Protein AF-A0A147IV66-F1 (afdb_monomer_lite)

Foldseek 3Di:
DDPDPVVVCCVVQQVVLPDDPVLLVLLVVLVVLPDPPVDDNDPVSLQSNLQSNQLSVQQSVCSSLPDDRRSLLRSLLRLLVVLLPDPPVVSSLVSLVVSLVSLCVVLVDADDLSCLVVNLSSQLSNCCSVPVVQDPPRVVNVVSSVCCNVTSD

Sequence (153 aa):
APAHPVLQRLAESVLPSGVRGAELAPMIEGWEALLDDGEPLDDGRIALHARARGGVLFASIGHLLGGADWEPLGIAWAMADLARHIGDKTVAERIGAQALGALDTGLSSKRVRGTRGLSGLGVLARESLRHPDRLPGHPLRAARLAWHGLTGR

Radius of gyration: 16.22 Å; chains: 1; bounding box: 39×40×37 Å

Structure (mmCIF, N/CA/C/O backbone):
data_AF-A0A147IV66-F1
#
_entry.id   AF-A0A147IV66-F1
#
loop_
_atom_site.group_PDB
_atom_site.id
_atom_site.type_symbol
_atom_site.label_atom_id
_atom_site.label_alt_id
_atom_site.label_comp_id
_atom_site.label_asym_id
_atom_site.label_entity_id
_atom_site.label_seq_id
_atom_site.pdbx_PDB_ins_code
_atom_site.Cartn_x
_atom_site.Cartn_y
_atom_site.Cartn_z
_atom_site.occupancy
_atom_site.B_iso_or_equiv
_atom_site.auth_seq_id
_atom_site.auth_comp_id
_atom_site.auth_asym_id
_atom_site.auth_atom_id
_atom_site.pdbx_PDB_model_num
ATOM 1 N N . ALA A 1 1 ? -18.993 -21.108 11.360 1.00 66.81 1 ALA A N 1
ATOM 2 C CA . ALA A 1 1 ? -18.068 -19.988 11.075 1.00 66.81 1 ALA A CA 1
ATOM 3 C C . ALA A 1 1 ? -16.922 -20.493 10.193 1.00 66.81 1 ALA A C 1
ATOM 5 O O . ALA A 1 1 ? -16.674 -21.697 10.235 1.00 66.81 1 ALA A O 1
ATOM 6 N N . PRO A 1 2 ? -16.253 -19.639 9.392 1.00 82.25 2 PRO A N 1
ATOM 7 C CA . PRO A 1 2 ? -15.087 -20.037 8.596 1.00 82.25 2 PRO A CA 1
ATOM 8 C C . PRO A 1 2 ? -14.012 -20.702 9.464 1.00 82.25 2 PRO A C 1
ATOM 10 O O . PRO A 1 2 ? -13.853 -20.324 10.621 1.00 82.25 2 PRO A O 1
ATOM 13 N N . ALA A 1 3 ? -13.251 -21.656 8.923 1.00 88.25 3 ALA A N 1
ATOM 14 C CA . ALA A 1 3 ? -12.197 -22.335 9.687 1.00 88.25 3 ALA A CA 1
ATOM 15 C C . ALA A 1 3 ? -10.960 -21.446 9.933 1.00 88.25 3 ALA A C 1
ATOM 17 O O . ALA A 1 3 ? -10.223 -21.654 10.892 1.00 88.25 3 ALA A O 1
ATOM 18 N N . HIS A 1 4 ? -10.730 -20.445 9.078 1.00 92.94 4 HIS A N 1
ATOM 19 C CA . HIS A 1 4 ? -9.532 -19.612 9.132 1.00 92.94 4 HIS A CA 1
ATOM 20 C C . HIS A 1 4 ? -9.713 -18.403 10.081 1.00 92.94 4 HIS A C 1
ATOM 22 O O . HIS A 1 4 ? -10.632 -17.607 9.853 1.00 92.94 4 HIS A O 1
ATOM 28 N N . PRO A 1 5 ? -8.828 -18.176 11.077 1.00 93.75 5 PRO A N 1
ATOM 29 C CA . PRO A 1 5 ? -8.995 -17.114 12.084 1.00 93.75 5 PRO A CA 1
ATOM 30 C C . PRO A 1 5 ? -9.101 -15.693 11.518 1.00 93.75 5 PRO A C 1
ATOM 32 O O . PRO A 1 5 ? -9.803 -14.841 12.059 1.00 93.75 5 PRO A O 1
ATOM 35 N N . VAL A 1 6 ? -8.415 -15.402 10.408 1.00 91.19 6 VAL A N 1
ATOM 36 C CA . VAL A 1 6 ? -8.547 -14.093 9.740 1.00 91.19 6 VAL A CA 1
ATOM 37 C C . VAL A 1 6 ? -9.948 -13.917 9.152 1.00 91.19 6 VAL A C 1
ATOM 39 O O . VAL A 1 6 ? -10.530 -12.847 9.287 1.00 91.19 6 VAL A O 1
ATOM 42 N N . LEU A 1 7 ? -10.520 -14.969 8.561 1.00 90.81 7 LEU A N 1
ATOM 43 C CA . LEU A 1 7 ? -11.855 -14.910 7.963 1.00 90.81 7 LEU A CA 1
ATOM 44 C C . LEU A 1 7 ? -12.949 -14.810 9.032 1.00 90.81 7 LEU A C 1
ATOM 46 O O . LEU A 1 7 ? -13.939 -14.120 8.816 1.00 90.81 7 LEU A O 1
ATOM 50 N N . GLN A 1 8 ? -12.750 -15.437 10.196 1.00 93.38 8 GLN A N 1
ATOM 51 C CA . GLN A 1 8 ? -13.623 -15.250 11.361 1.00 93.38 8 GLN A CA 1
ATOM 52 C C . GLN A 1 8 ? -13.646 -13.777 11.797 1.00 93.38 8 GLN A C 1
ATOM 54 O O . GLN A 1 8 ? -14.713 -13.175 11.868 1.00 93.38 8 GLN A O 1
ATOM 59 N N . ARG A 1 9 ? -12.472 -13.149 11.960 1.00 91.88 9 ARG A N 1
ATOM 60 C CA . ARG A 1 9 ? -12.380 -11.728 12.343 1.00 91.88 9 ARG A CA 1
ATOM 61 C C . ARG A 1 9 ? -12.986 -10.779 11.311 1.00 91.88 9 ARG A C 1
ATOM 63 O O . ARG A 1 9 ? -13.596 -9.782 11.691 1.00 91.88 9 ARG A O 1
ATOM 70 N N . LEU A 1 10 ? -12.844 -11.072 10.018 1.00 90.06 10 LEU A N 1
ATOM 71 C CA . LEU A 1 10 ? -13.514 -10.300 8.966 1.00 90.06 10 LEU A CA 1
ATOM 72 C C . LEU A 1 10 ? -15.039 -10.452 9.048 1.00 90.06 10 LEU A C 1
ATOM 74 O O . LEU A 1 10 ? -15.755 -9.456 8.956 1.00 90.06 10 LEU A O 1
ATOM 78 N N . ALA A 1 11 ? -15.538 -11.669 9.284 1.00 91.25 11 ALA A N 1
ATOM 79 C CA . ALA A 1 11 ? -16.968 -11.912 9.459 1.00 91.25 11 ALA A CA 1
ATOM 80 C C . ALA A 1 11 ? -17.553 -11.163 10.668 1.00 91.25 11 ALA A C 1
ATOM 82 O O . ALA A 1 11 ? -18.687 -10.702 10.603 1.00 91.25 11 ALA A O 1
ATOM 83 N N . GLU A 1 12 ? -16.775 -11.013 11.740 1.00 92.12 12 GLU A N 1
ATOM 84 C CA . GLU A 1 12 ? -17.206 -10.357 12.979 1.00 92.12 12 GLU A CA 1
ATOM 85 C C . GLU A 1 12 ? -17.090 -8.828 12.945 1.00 92.12 12 GLU A C 1
ATOM 87 O O . GLU A 1 12 ? -17.935 -8.146 13.516 1.00 92.12 12 GLU A O 1
ATOM 92 N N . SER A 1 13 ? -16.056 -8.272 12.304 1.00 89.88 13 SER A N 1
ATOM 93 C CA . SER A 1 13 ? -15.742 -6.833 12.408 1.00 89.88 13 SER A CA 1
ATOM 94 C C . SER A 1 13 ? -15.915 -6.035 11.115 1.00 89.88 13 SER A C 1
ATOM 96 O O . SER A 1 13 ? -16.078 -4.816 11.167 1.00 89.88 13 SER A O 1
ATOM 98 N N . VAL A 1 14 ? -15.908 -6.696 9.954 1.00 90.25 14 VAL A N 1
ATOM 99 C CA . VAL A 1 14 ? -15.974 -6.029 8.644 1.00 90.25 14 VAL A CA 1
ATOM 100 C C . VAL A 1 14 ? -17.347 -6.193 8.004 1.00 90.25 14 VAL A C 1
ATOM 102 O O . VAL A 1 14 ? -17.952 -5.193 7.626 1.00 90.25 14 VAL A O 1
ATOM 105 N N . LEU A 1 15 ? -17.884 -7.417 7.944 1.00 89.56 15 LEU A N 1
ATOM 106 C CA . LEU A 1 15 ? -19.178 -7.664 7.290 1.00 89.56 15 LEU A CA 1
ATOM 107 C C . LEU A 1 15 ? -20.366 -6.906 7.917 1.00 89.56 15 LEU A C 1
ATOM 109 O O . LEU A 1 15 ? -21.174 -6.362 7.161 1.00 89.56 15 LEU A O 1
ATOM 113 N N . PRO A 1 16 ? -20.487 -6.791 9.257 1.00 91.69 16 PRO A N 1
ATOM 114 C CA . PRO A 1 16 ? -21.584 -6.038 9.873 1.00 91.69 16 PRO A CA 1
ATOM 115 C C . PRO A 1 16 ? -21.564 -4.541 9.546 1.00 91.69 16 PRO A C 1
ATOM 117 O O . PRO A 1 16 ? -22.579 -3.867 9.683 1.00 91.69 16 PRO A O 1
ATOM 120 N N . SER A 1 17 ? -20.418 -4.031 9.095 1.00 87.81 17 SER A N 1
ATOM 121 C CA . SER A 1 17 ? -20.213 -2.628 8.738 1.00 87.81 17 SER A CA 1
ATOM 122 C C . SER A 1 17 ? -20.554 -2.324 7.271 1.00 87.81 17 SER A C 1
ATOM 124 O O . SER A 1 17 ? -20.246 -1.238 6.794 1.00 87.81 17 SER A O 1
ATOM 126 N N . GLY A 1 18 ? -21.166 -3.271 6.548 1.00 87.62 18 GLY A N 1
ATOM 127 C CA . GLY A 1 18 ? -21.697 -3.071 5.193 1.00 87.62 18 GLY A CA 1
ATOM 128 C C . GLY A 1 18 ? -20.793 -3.541 4.052 1.00 87.62 18 GLY A C 1
ATOM 129 O O . GLY A 1 18 ? -21.275 -3.676 2.931 1.00 87.62 18 GLY A O 1
ATOM 130 N N . VAL A 1 19 ? -19.527 -3.869 4.328 1.00 90.50 19 VAL A N 1
ATOM 131 C CA . VAL A 1 19 ? -18.609 -4.449 3.333 1.00 90.50 19 VAL A CA 1
ATOM 132 C C . VAL A 1 19 ? -18.969 -5.914 3.101 1.00 90.50 19 VAL A C 1
ATOM 134 O O . VAL A 1 19 ? -19.013 -6.708 4.037 1.00 90.50 19 VAL A O 1
ATOM 137 N N . ARG A 1 20 ? -19.194 -6.312 1.852 1.00 90.06 20 ARG A N 1
ATOM 138 C CA . ARG A 1 20 ? -19.550 -7.686 1.478 1.00 90.06 20 ARG A CA 1
ATOM 139 C C . ARG A 1 20 ? -18.324 -8.447 0.990 1.00 90.06 20 ARG A C 1
ATOM 141 O O . ARG A 1 20 ? -17.459 -7.901 0.318 1.00 90.06 20 ARG A O 1
ATOM 148 N N . GLY A 1 21 ? -18.282 -9.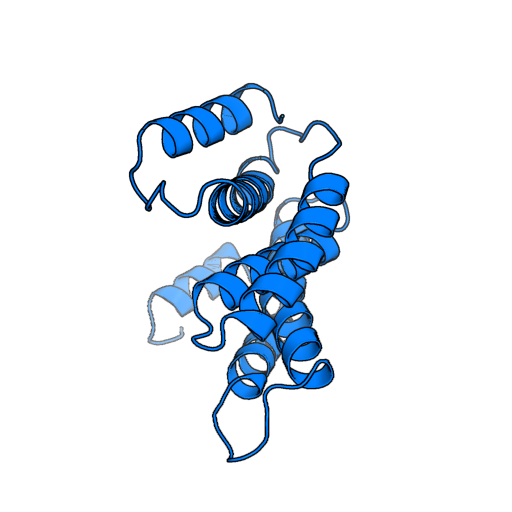759 1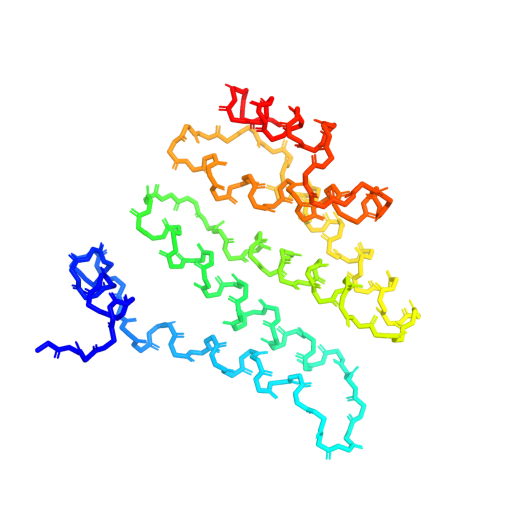.233 1.00 87.81 21 GLY A N 1
ATOM 149 C CA . GLY A 1 21 ? -17.186 -10.606 0.739 1.00 87.81 21 GLY A CA 1
ATOM 150 C C . GLY A 1 21 ? -17.002 -10.539 -0.785 1.00 87.81 21 GLY A C 1
ATOM 151 O O . GLY A 1 21 ? -15.874 -10.521 -1.263 1.00 87.81 21 GLY A O 1
ATOM 152 N N . ALA A 1 22 ? -18.101 -10.411 -1.537 1.00 90.94 22 ALA A N 1
ATOM 153 C CA . ALA A 1 22 ? -18.069 -10.238 -2.991 1.00 90.94 22 ALA A CA 1
ATOM 154 C C . ALA A 1 22 ? -17.378 -8.937 -3.439 1.00 90.94 22 ALA A C 1
ATOM 156 O O . ALA A 1 22 ? -16.844 -8.885 -4.537 1.00 90.94 22 ALA A O 1
ATOM 157 N N . GLU A 1 23 ? -17.355 -7.904 -2.595 1.00 90.88 23 GLU A N 1
ATOM 158 C CA . GLU A 1 23 ? -16.683 -6.631 -2.890 1.00 90.88 23 GLU A CA 1
ATOM 159 C C . GLU A 1 23 ? -15.171 -6.729 -2.681 1.00 90.88 23 GLU A C 1
ATOM 161 O O . GLU A 1 23 ? -14.423 -5.978 -3.293 1.00 90.88 23 GLU A O 1
ATOM 166 N N . LEU A 1 24 ? -14.714 -7.682 -1.863 1.00 91.69 24 LEU A N 1
ATOM 167 C CA . LEU A 1 24 ? -13.294 -7.963 -1.644 1.00 91.69 24 LEU A CA 1
ATOM 168 C C . LEU A 1 24 ? -12.734 -8.989 -2.637 1.00 91.69 24 LEU A C 1
ATOM 170 O O . LEU A 1 24 ? -11.521 -9.066 -2.810 1.00 91.69 24 LEU A O 1
ATOM 174 N N . ALA A 1 25 ? -13.598 -9.776 -3.285 1.00 92.88 25 ALA A N 1
ATOM 175 C CA . ALA A 1 25 ? -13.197 -10.825 -4.221 1.00 92.88 25 ALA A CA 1
ATOM 176 C C . ALA A 1 25 ? -12.277 -10.338 -5.364 1.00 92.88 25 ALA A C 1
ATOM 178 O O . ALA A 1 25 ? -11.289 -11.029 -5.622 1.00 92.88 25 ALA A O 1
ATOM 179 N N . PRO A 1 26 ? -12.479 -9.146 -5.971 1.00 95.56 26 PRO A N 1
ATOM 180 C CA . PRO A 1 26 ? -11.592 -8.656 -7.031 1.00 95.56 26 PRO A CA 1
ATOM 181 C C . PRO A 1 26 ? -10.135 -8.466 -6.585 1.00 95.56 26 PRO A C 1
ATOM 183 O O . PRO A 1 26 ? -9.229 -8.449 -7.411 1.00 95.56 26 PRO A O 1
ATOM 186 N N . MET A 1 27 ? -9.851 -8.385 -5.279 1.00 96.50 27 MET A N 1
ATOM 187 C CA . MET A 1 27 ? -8.465 -8.340 -4.797 1.00 96.50 27 MET A CA 1
ATOM 188 C C . MET A 1 27 ? -7.650 -9.572 -5.209 1.00 96.50 27 MET A C 1
ATOM 190 O O . MET A 1 27 ? -6.424 -9.479 -5.285 1.00 96.50 27 MET A O 1
ATOM 194 N N . ILE A 1 28 ? -8.311 -10.703 -5.477 1.00 95.88 28 ILE A N 1
ATOM 195 C CA . ILE A 1 28 ? -7.686 -11.915 -6.018 1.00 95.88 28 ILE A CA 1
ATOM 196 C C . ILE A 1 28 ? -7.252 -11.670 -7.467 1.00 95.88 28 ILE A C 1
ATOM 198 O O . ILE A 1 28 ? -6.076 -11.850 -7.776 1.00 95.88 28 ILE A O 1
ATOM 202 N N . GLU A 1 29 ? -8.152 -11.150 -8.306 1.00 95.38 29 GLU A N 1
ATOM 203 C CA . GLU A 1 29 ? -7.884 -10.813 -9.715 1.00 95.38 29 GLU A CA 1
ATOM 204 C C . GLU A 1 29 ? -6.692 -9.854 -9.847 1.00 95.38 29 GLU A C 1
ATOM 206 O O . GLU A 1 29 ? -5.870 -9.972 -10.753 1.00 95.38 29 GLU A O 1
ATOM 211 N N . GLY A 1 30 ? -6.545 -8.922 -8.898 1.00 96.56 30 GLY A N 1
ATOM 212 C CA . GLY A 1 30 ? -5.400 -8.016 -8.860 1.00 96.56 30 GLY A CA 1
ATOM 213 C C . GLY A 1 30 ? -4.055 -8.731 -8.706 1.00 96.56 30 GLY A C 1
ATOM 214 O O . GLY A 1 30 ? -3.058 -8.285 -9.269 1.00 96.56 30 GLY A O 1
ATOM 215 N N . TRP A 1 31 ? -3.997 -9.834 -7.961 1.00 95.62 31 TRP A N 1
ATOM 216 C CA . TRP A 1 31 ? -2.788 -10.657 -7.869 1.00 95.62 31 TRP A CA 1
ATOM 217 C C . TRP A 1 31 ? -2.624 -11.577 -9.073 1.00 95.62 31 TRP A C 1
ATOM 219 O O . TRP A 1 31 ? -1.510 -11.707 -9.574 1.00 95.62 31 TRP A O 1
ATOM 229 N N . GLU A 1 32 ? -3.715 -12.167 -9.558 1.00 95.44 32 GLU A N 1
ATOM 230 C CA . GLU A 1 32 ? -3.708 -13.027 -10.746 1.00 95.44 32 GLU A CA 1
ATOM 231 C C . GLU A 1 32 ? -3.189 -12.283 -11.980 1.00 95.44 32 GLU A C 1
ATOM 233 O O . GLU A 1 32 ? -2.425 -12.845 -12.760 1.00 95.44 32 GLU A O 1
ATOM 238 N N . ALA A 1 33 ? -3.484 -10.984 -12.093 1.00 94.81 33 ALA A N 1
ATOM 239 C CA . ALA A 1 33 ? -2.964 -10.118 -13.147 1.00 94.81 33 ALA A CA 1
ATOM 240 C C . ALA A 1 33 ? -1.425 -10.088 -13.235 1.00 94.81 33 ALA A C 1
ATOM 242 O O . ALA A 1 33 ? -0.892 -9.747 -14.289 1.00 94.81 33 ALA A O 1
ATOM 243 N N . LEU A 1 34 ? -0.701 -10.434 -12.164 1.00 93.88 34 LEU A N 1
ATOM 244 C CA . LEU A 1 34 ? 0.766 -10.441 -12.121 1.00 93.88 34 LEU A CA 1
ATOM 245 C C . LEU A 1 34 ? 1.397 -11.822 -12.347 1.00 93.88 34 LEU A C 1
ATOM 247 O O . LEU A 1 34 ? 2.624 -11.915 -12.355 1.00 93.88 34 LEU A O 1
ATOM 251 N N . LEU A 1 35 ? 0.603 -12.890 -12.469 1.00 92.25 35 LEU A N 1
ATOM 252 C CA . LEU A 1 35 ? 1.138 -14.240 -12.652 1.00 92.25 35 LEU A CA 1
ATOM 253 C C . LEU A 1 35 ? 1.863 -14.357 -13.992 1.00 92.25 35 LEU A C 1
ATOM 255 O O . LEU A 1 35 ? 1.320 -13.973 -15.019 1.00 92.25 35 LEU A O 1
ATOM 259 N N . ASP A 1 36 ? 3.074 -14.906 -13.982 1.00 81.88 36 ASP A N 1
ATOM 260 C CA . ASP A 1 36 ? 3.813 -15.176 -15.213 1.00 81.88 36 ASP A CA 1
ATOM 261 C C . ASP A 1 36 ? 3.114 -16.295 -15.999 1.00 81.88 36 ASP A C 1
ATOM 263 O O . ASP A 1 36 ? 3.138 -17.467 -15.618 1.00 81.88 36 ASP A O 1
ATOM 267 N N . ASP A 1 37 ? 2.440 -15.896 -17.068 1.00 84.19 37 ASP A N 1
ATOM 268 C CA . ASP A 1 37 ? 1.749 -16.735 -18.042 1.00 84.19 37 ASP A CA 1
ATOM 269 C C . ASP A 1 37 ? 2.498 -16.778 -19.385 1.00 84.19 37 ASP A C 1
ATOM 271 O O . ASP A 1 37 ? 1.970 -17.279 -20.378 1.00 84.19 37 ASP A O 1
ATOM 275 N N . GLY A 1 38 ? 3.744 -16.285 -19.417 1.00 80.75 38 GLY A N 1
ATOM 276 C CA . GLY A 1 38 ? 4.549 -16.140 -20.627 1.00 80.75 38 GLY A CA 1
ATOM 277 C C . GLY A 1 38 ? 4.310 -14.837 -21.398 1.00 80.75 38 GLY A C 1
ATOM 278 O O . GLY A 1 38 ? 5.027 -14.584 -22.367 1.00 80.75 38 GLY A O 1
ATOM 279 N N . GLU A 1 39 ? 3.362 -13.996 -20.971 1.00 84.38 39 GLU A N 1
ATOM 280 C CA . GLU A 1 39 ? 3.118 -12.676 -21.558 1.00 84.38 39 GLU A CA 1
ATOM 281 C C . GLU A 1 39 ? 3.856 -11.565 -20.784 1.00 84.38 39 GLU A C 1
ATOM 283 O O . GLU A 1 39 ? 3.970 -11.622 -19.555 1.00 84.38 39 GLU A O 1
ATOM 288 N N . PRO A 1 40 ? 4.336 -10.501 -21.458 1.00 85.75 40 PRO A N 1
ATOM 289 C CA . PRO A 1 40 ? 4.944 -9.361 -20.782 1.00 85.75 40 PRO A CA 1
ATOM 290 C C . PRO A 1 40 ? 3.993 -8.690 -19.782 1.00 85.75 40 PRO A C 1
ATOM 292 O O . PRO A 1 40 ? 2.782 -8.592 -19.995 1.00 85.75 40 PRO A O 1
ATOM 295 N N . LEU A 1 41 ? 4.560 -8.137 -18.707 1.00 90.56 41 LEU A N 1
ATOM 296 C CA . LEU A 1 41 ? 3.808 -7.303 -17.773 1.00 90.56 41 LEU A CA 1
ATOM 297 C C . LEU A 1 41 ? 3.520 -5.930 -18.401 1.00 90.56 41 LEU A C 1
ATOM 299 O O . LEU A 1 41 ? 4.320 -4.997 -18.298 1.00 90.56 41 LEU A O 1
ATOM 303 N N . ASP A 1 42 ? 2.374 -5.824 -19.065 1.00 92.56 42 ASP A N 1
ATOM 304 C CA . ASP A 1 42 ? 1.925 -4.606 -19.731 1.00 92.56 42 ASP A CA 1
ATOM 305 C C . ASP A 1 42 ? 1.174 -3.628 -18.804 1.00 92.56 42 ASP A C 1
ATOM 307 O O . ASP A 1 42 ? 0.889 -3.890 -17.629 1.00 92.56 42 ASP A O 1
ATOM 311 N N . ASP A 1 43 ? 0.831 -2.463 -19.356 1.00 93.38 43 ASP A N 1
ATOM 312 C CA . ASP A 1 43 ? 0.121 -1.402 -18.637 1.00 93.38 43 ASP A CA 1
ATOM 313 C C . ASP A 1 43 ? -1.297 -1.801 -18.214 1.00 93.38 43 ASP A C 1
ATOM 315 O O . ASP A 1 43 ? -1.791 -1.320 -17.191 1.00 93.38 43 ASP A O 1
ATOM 319 N N . GLY A 1 44 ? -1.951 -2.691 -18.964 1.00 95.75 44 GLY A N 1
ATOM 320 C CA . GLY A 1 44 ? -3.284 -3.193 -18.643 1.00 95.75 44 GLY A CA 1
ATOM 321 C C . GLY A 1 44 ? -3.265 -4.040 -17.376 1.00 95.75 44 GLY A C 1
ATOM 322 O O . GLY A 1 44 ? -4.058 -3.802 -16.460 1.00 95.75 44 GLY A O 1
ATOM 323 N N . ARG A 1 45 ? -2.308 -4.967 -17.290 1.00 95.81 45 ARG A N 1
ATOM 324 C CA . ARG A 1 45 ? -2.080 -5.854 -16.143 1.00 95.81 45 ARG A CA 1
ATOM 325 C C . ARG A 1 45 ? -1.640 -5.080 -14.905 1.00 95.81 45 ARG A C 1
ATOM 327 O O . ARG A 1 45 ? -2.186 -5.295 -13.823 1.00 95.81 45 ARG A O 1
ATOM 334 N N . ILE A 1 46 ? -0.735 -4.110 -15.064 1.00 96.56 46 ILE A N 1
ATOM 335 C CA . ILE A 1 46 ? -0.323 -3.197 -13.983 1.00 96.56 46 ILE A CA 1
ATOM 336 C C . ILE A 1 46 ? -1.529 -2.412 -13.448 1.00 96.56 46 ILE A C 1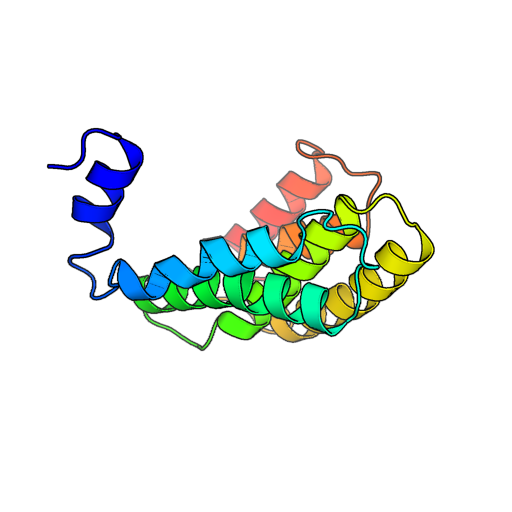
ATOM 338 O O . ILE A 1 46 ? -1.727 -2.308 -12.233 1.00 96.56 46 ILE A O 1
ATOM 342 N N . ALA A 1 47 ? -2.357 -1.867 -14.340 1.00 97.50 47 ALA A N 1
ATOM 343 C CA . ALA A 1 47 ? -3.519 -1.084 -13.947 1.00 97.50 47 ALA A CA 1
ATOM 344 C C . ALA A 1 47 ? -4.615 -1.948 -13.301 1.00 97.50 47 ALA A C 1
ATOM 346 O O . ALA A 1 47 ? -5.256 -1.502 -12.346 1.00 97.50 47 ALA A O 1
ATOM 347 N N . LEU A 1 48 ? -4.821 -3.179 -13.785 1.00 97.75 48 LEU A N 1
ATOM 348 C CA . LEU A 1 48 ? -5.719 -4.155 -13.166 1.00 97.75 48 LEU A CA 1
ATOM 349 C C . LEU A 1 48 ? -5.247 -4.500 -11.753 1.00 97.75 48 LEU A C 1
ATOM 351 O O . LEU A 1 48 ? -6.033 -4.364 -10.818 1.00 97.75 48 LEU A O 1
ATOM 355 N N . HIS A 1 49 ? -3.962 -4.827 -11.579 1.00 98.00 49 HIS A N 1
ATOM 356 C CA . HIS A 1 49 ? -3.370 -5.056 -10.263 1.00 98.00 49 HIS A CA 1
ATOM 357 C C . HIS A 1 49 ? -3.638 -3.886 -9.314 1.00 98.00 49 HIS A C 1
ATOM 359 O O . HIS A 1 49 ? -4.174 -4.070 -8.221 1.00 98.00 49 HIS A O 1
ATOM 365 N N . ALA A 1 50 ? -3.307 -2.664 -9.734 1.00 98.38 50 ALA A N 1
ATOM 366 C CA . ALA A 1 50 ? -3.416 -1.490 -8.880 1.00 98.38 50 ALA A CA 1
ATOM 367 C C . ALA A 1 50 ? -4.864 -1.195 -8.453 1.00 98.38 50 ALA A C 1
ATOM 369 O O . ALA A 1 50 ? -5.117 -0.949 -7.269 1.00 98.38 50 ALA A O 1
ATOM 370 N N . ARG A 1 51 ? -5.819 -1.258 -9.391 1.00 98.50 51 ARG A N 1
ATOM 371 C CA . ARG A 1 51 ? -7.250 -1.047 -9.111 1.00 98.50 51 ARG A CA 1
ATOM 372 C C . ARG A 1 51 ? -7.829 -2.153 -8.239 1.00 98.50 51 ARG A C 1
ATOM 374 O O . ARG A 1 51 ? -8.393 -1.868 -7.185 1.00 98.50 51 ARG A O 1
ATOM 381 N N . ALA A 1 52 ? -7.656 -3.402 -8.654 1.00 98.25 52 ALA A N 1
ATOM 382 C CA . ALA A 1 52 ? -8.317 -4.537 -8.033 1.00 98.25 52 ALA A CA 1
ATOM 383 C C . ALA A 1 52 ? -7.716 -4.881 -6.660 1.00 98.25 52 ALA A C 1
ATOM 385 O O . ALA A 1 52 ? -8.451 -5.226 -5.742 1.00 98.25 52 ALA A O 1
ATOM 386 N N . ARG A 1 53 ? -6.402 -4.698 -6.459 1.00 97.12 53 ARG A N 1
ATOM 387 C CA . ARG A 1 53 ? -5.763 -4.869 -5.145 1.00 97.12 53 ARG A CA 1
ATOM 388 C C . ARG A 1 53 ? -5.877 -3.619 -4.278 1.00 97.12 53 ARG A C 1
ATOM 390 O O . ARG A 1 53 ? -6.409 -3.668 -3.173 1.00 97.12 53 ARG A O 1
ATOM 397 N N . GLY A 1 54 ? -5.281 -2.521 -4.736 1.00 97.94 54 GLY A N 1
ATOM 398 C CA . GLY A 1 54 ? -5.092 -1.314 -3.935 1.00 97.94 54 GLY A CA 1
ATOM 399 C C . GLY A 1 54 ? -6.362 -0.488 -3.819 1.00 97.94 54 GLY A C 1
ATOM 400 O O . GLY A 1 54 ? -6.755 -0.122 -2.711 1.00 97.94 54 GLY A O 1
ATOM 401 N N . GLY A 1 55 ? -7.004 -0.228 -4.959 1.00 97.94 55 GLY A N 1
ATOM 402 C CA . GLY A 1 55 ? -8.252 0.529 -5.038 1.00 97.94 55 GLY A CA 1
ATOM 403 C C . GLY A 1 55 ? -9.354 -0.094 -4.185 1.00 97.94 55 GLY A C 1
ATOM 404 O O . GLY A 1 55 ? -9.838 0.550 -3.255 1.00 97.94 55 GLY A O 1
ATOM 405 N N . VAL A 1 56 ? -9.664 -1.373 -4.415 1.00 97.31 56 VAL A N 1
ATOM 406 C CA . VAL A 1 56 ? -10.688 -2.118 -3.655 1.00 97.31 56 VAL A CA 1
ATOM 407 C C . VAL A 1 56 ? -10.399 -2.134 -2.154 1.00 97.31 56 VAL A C 1
ATOM 409 O O . VAL A 1 56 ? -11.296 -1.862 -1.353 1.00 97.31 56 VAL A O 1
ATOM 412 N N . LEU A 1 57 ? -9.152 -2.406 -1.748 1.00 96.25 57 LEU A N 1
ATOM 413 C CA . LEU A 1 57 ? -8.781 -2.439 -0.332 1.00 96.25 57 LEU A CA 1
ATOM 414 C C . LEU A 1 57 ? -9.009 -1.079 0.339 1.00 96.25 57 LEU A C 1
ATOM 416 O O . LEU A 1 57 ? -9.623 -1.002 1.405 1.00 96.25 57 LEU A O 1
ATOM 420 N N . PHE A 1 58 ? -8.524 -0.000 -0.275 1.00 96.62 58 PHE A N 1
ATOM 421 C CA . PHE A 1 58 ? -8.635 1.337 0.302 1.00 96.62 58 PHE A CA 1
ATOM 422 C C . PHE A 1 58 ? -10.070 1.856 0.265 1.00 96.62 58 PHE A C 1
ATOM 424 O O . PHE A 1 58 ? -10.493 2.470 1.241 1.00 96.62 58 PHE A O 1
ATOM 431 N N . ALA A 1 59 ? -10.832 1.576 -0.795 1.00 94.94 59 ALA A N 1
ATOM 432 C CA . ALA A 1 59 ? -12.254 1.896 -0.868 1.00 94.94 59 ALA A CA 1
ATOM 433 C C . ALA A 1 59 ? -13.038 1.189 0.249 1.00 94.94 59 ALA A C 1
ATOM 435 O O . ALA A 1 59 ? -13.809 1.827 0.965 1.00 94.94 59 ALA A O 1
ATOM 436 N N . SER A 1 60 ? -12.765 -0.100 0.475 1.00 94.25 60 SER A N 1
ATOM 437 C CA . SER A 1 60 ? -13.413 -0.891 1.529 1.00 94.25 60 SER A CA 1
ATOM 438 C C . SER A 1 60 ? -13.091 -0.356 2.925 1.00 94.25 60 SER A C 1
ATOM 440 O O . SER A 1 60 ? -13.990 -0.156 3.737 1.00 94.25 60 SER A O 1
ATOM 442 N N . ILE A 1 61 ? -11.820 -0.052 3.213 1.00 93.19 61 ILE A N 1
ATOM 443 C CA . ILE A 1 61 ? -11.436 0.559 4.498 1.00 93.19 61 ILE A CA 1
ATOM 444 C C . ILE A 1 61 ? -12.034 1.968 4.622 1.00 93.19 61 ILE A C 1
ATOM 446 O O . ILE A 1 61 ? -12.490 2.355 5.695 1.00 93.19 61 ILE A O 1
ATOM 450 N N . GLY A 1 62 ? -12.068 2.733 3.532 1.00 91.38 62 GLY A N 1
ATOM 451 C CA . GLY A 1 62 ? -12.696 4.048 3.468 1.00 91.38 62 GLY A CA 1
ATOM 452 C C . GLY A 1 62 ? -14.175 4.019 3.844 1.00 91.38 62 GLY A C 1
ATOM 453 O O . GLY A 1 62 ? -14.619 4.855 4.632 1.00 91.38 62 GLY A O 1
ATOM 454 N N . HIS A 1 63 ? -14.903 3.017 3.348 1.00 89.88 63 HIS A N 1
ATOM 455 C CA . HIS A 1 63 ? -16.293 2.761 3.713 1.00 89.88 63 HIS A CA 1
ATOM 456 C C . HIS A 1 63 ? -16.438 2.500 5.219 1.00 89.88 63 HIS A C 1
ATOM 458 O O . HIS A 1 63 ? -17.244 3.157 5.874 1.00 89.88 63 HIS A O 1
ATOM 464 N N . LEU A 1 64 ? -15.595 1.629 5.790 1.00 90.00 64 LEU A N 1
ATOM 465 C CA . LEU A 1 64 ? -15.597 1.319 7.229 1.00 90.00 64 LEU A CA 1
ATOM 466 C C . LEU A 1 64 ? -15.311 2.542 8.110 1.00 90.00 64 LEU A C 1
ATOM 468 O O . LEU A 1 64 ? -15.865 2.671 9.199 1.00 90.00 64 LEU A O 1
ATOM 472 N N . LEU A 1 65 ? -14.413 3.423 7.667 1.00 87.25 65 LEU A N 1
ATOM 473 C CA . LEU A 1 65 ? -13.997 4.593 8.439 1.00 87.25 65 LEU A CA 1
ATOM 474 C C . LEU A 1 65 ? -14.961 5.780 8.313 1.00 87.25 65 LEU A C 1
ATOM 476 O O . LEU A 1 65 ? -14.843 6.715 9.105 1.00 87.25 65 LEU A O 1
ATOM 480 N N . GLY A 1 66 ? -15.878 5.755 7.339 1.00 77.25 66 GLY A N 1
ATOM 481 C CA . GLY A 1 66 ? -16.748 6.875 6.988 1.00 77.25 66 GLY A CA 1
ATOM 482 C C . GLY A 1 66 ? -15.943 8.075 6.479 1.00 77.25 66 GLY A C 1
ATOM 483 O O . GLY A 1 66 ? -15.360 8.834 7.255 1.00 77.25 66 GLY A O 1
ATOM 484 N N . GLY A 1 67 ? -15.879 8.289 5.163 1.00 73.75 67 GLY A N 1
ATOM 485 C CA . GLY A 1 67 ? -15.113 9.418 4.637 1.00 73.75 67 GLY A CA 1
ATOM 486 C C . GLY A 1 67 ? -15.021 9.517 3.120 1.00 73.75 67 GLY A C 1
ATOM 487 O O . GLY A 1 67 ? -15.790 8.901 2.393 1.00 73.75 67 GLY A O 1
ATOM 488 N N . ALA A 1 68 ? -14.075 10.355 2.683 1.00 75.25 68 ALA A N 1
ATOM 489 C CA . ALA A 1 68 ? -13.763 10.645 1.283 1.00 75.25 68 ALA A CA 1
ATOM 490 C C . ALA A 1 68 ? -13.405 9.388 0.475 1.00 75.25 68 ALA A C 1
ATOM 492 O O . ALA A 1 68 ? -13.064 8.360 1.048 1.00 75.25 68 ALA A O 1
ATOM 493 N N . ASP A 1 69 ? -13.414 9.506 -0.850 1.00 89.56 69 ASP A N 1
ATOM 494 C CA . ASP A 1 69 ? -12.925 8.455 -1.738 1.00 89.56 69 ASP A CA 1
ATOM 495 C C . ASP A 1 69 ? -11.421 8.190 -1.510 1.00 89.56 69 ASP A C 1
ATOM 497 O O . ASP A 1 69 ? -10.577 9.089 -1.623 1.00 89.56 69 ASP A O 1
ATOM 501 N N . TRP A 1 70 ? -11.099 6.951 -1.130 1.00 94.88 70 TRP A N 1
ATOM 502 C CA . TRP A 1 70 ? -9.740 6.478 -0.853 1.00 94.88 70 TRP A CA 1
ATOM 503 C C . TRP A 1 70 ? -9.170 5.615 -1.976 1.00 94.88 70 TRP A C 1
ATOM 505 O O . TRP A 1 70 ? -7.968 5.329 -1.949 1.00 94.88 70 TRP A O 1
ATOM 515 N N . GLU A 1 71 ? -9.988 5.229 -2.958 1.00 96.69 71 GLU A N 1
ATOM 516 C CA . GLU A 1 71 ? -9.581 4.371 -4.069 1.00 96.69 71 GLU A CA 1
ATOM 517 C C . GLU A 1 71 ? -8.339 4.920 -4.797 1.00 96.69 71 GLU A C 1
ATOM 519 O O . GLU A 1 71 ? -7.373 4.163 -4.950 1.00 96.69 71 GLU A O 1
ATOM 524 N N . PRO A 1 72 ? -8.242 6.228 -5.135 1.00 97.62 72 PRO A N 1
ATOM 525 C CA . PRO A 1 72 ? -7.067 6.756 -5.830 1.00 97.62 72 PRO A CA 1
ATOM 526 C C . PRO A 1 72 ? -5.768 6.608 -5.028 1.00 97.62 72 PRO A C 1
ATOM 528 O O . PRO A 1 72 ? -4.709 6.325 -5.592 1.00 97.62 72 PRO A O 1
ATOM 531 N N . LEU A 1 73 ? -5.832 6.766 -3.698 1.00 97.56 73 LEU A N 1
ATOM 532 C CA . LEU A 1 73 ? -4.663 6.579 -2.837 1.00 97.56 73 LEU A CA 1
ATOM 533 C C . LEU A 1 73 ? -4.262 5.101 -2.764 1.00 97.56 73 LEU A C 1
ATOM 535 O O . LEU A 1 73 ? -3.071 4.799 -2.723 1.00 97.56 73 LEU A O 1
ATOM 539 N N . GLY A 1 74 ? -5.241 4.195 -2.776 1.00 98.25 74 GLY A N 1
ATOM 540 C CA . GLY A 1 74 ? -5.016 2.754 -2.805 1.00 98.25 74 GLY A CA 1
ATOM 541 C C . GLY A 1 74 ? -4.364 2.274 -4.093 1.00 98.25 74 GLY A C 1
ATOM 542 O O . GLY A 1 74 ? -3.402 1.510 -4.038 1.00 98.25 74 GLY A O 1
ATOM 543 N N . ILE A 1 75 ? -4.826 2.770 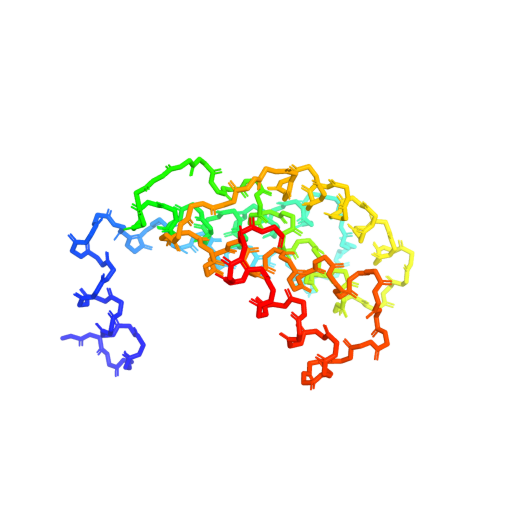-5.243 1.00 98.69 75 ILE A N 1
ATOM 544 C CA . ILE A 1 75 ? -4.210 2.510 -6.554 1.00 98.69 75 ILE A CA 1
ATOM 545 C C . ILE A 1 75 ? -2.738 2.928 -6.524 1.00 98.69 75 ILE A C 1
ATOM 547 O O . ILE A 1 75 ? -1.853 2.124 -6.816 1.00 98.69 75 ILE A O 1
ATOM 551 N N . ALA A 1 76 ? -2.464 4.161 -6.092 1.00 98.62 76 ALA A N 1
ATOM 552 C CA . ALA A 1 76 ? -1.105 4.686 -6.010 1.00 98.62 76 ALA A CA 1
ATOM 553 C C . ALA A 1 76 ? -0.225 3.887 -5.029 1.00 98.62 76 ALA A C 1
ATOM 555 O O . ALA A 1 76 ? 0.948 3.630 -5.300 1.00 98.62 76 ALA A O 1
ATOM 556 N N . TRP A 1 77 ? -0.797 3.452 -3.902 1.00 98.62 77 TRP A N 1
ATOM 557 C CA . TRP A 1 77 ? -0.129 2.588 -2.930 1.00 98.62 77 TRP A CA 1
ATOM 558 C C . TRP A 1 77 ? 0.239 1.221 -3.526 1.00 98.62 77 TRP A C 1
ATOM 560 O O . TRP A 1 77 ? 1.378 0.782 -3.364 1.00 98.62 77 TRP A O 1
ATOM 570 N N . ALA A 1 78 ? -0.672 0.571 -4.255 1.00 98.56 78 ALA A N 1
ATOM 571 C CA . ALA A 1 78 ? -0.398 -0.720 -4.883 1.00 98.56 78 ALA A CA 1
ATOM 572 C C . ALA A 1 78 ? 0.638 -0.609 -6.011 1.00 98.56 78 ALA A C 1
ATOM 574 O O . ALA A 1 78 ? 1.506 -1.469 -6.115 1.00 98.56 78 ALA A O 1
ATOM 575 N N . MET A 1 79 ? 0.614 0.469 -6.802 1.00 98.56 79 MET A N 1
ATOM 576 C CA . MET A 1 79 ? 1.653 0.731 -7.806 1.00 98.56 79 MET A CA 1
ATOM 577 C C . MET A 1 79 ? 3.031 0.938 -7.167 1.00 98.56 79 MET A C 1
ATOM 579 O O . MET A 1 79 ? 4.024 0.405 -7.654 1.00 98.56 79 MET A O 1
ATOM 583 N N . ALA A 1 80 ? 3.102 1.683 -6.060 1.00 98.31 80 ALA A N 1
ATOM 584 C CA . ALA A 1 80 ? 4.350 1.884 -5.330 1.00 98.31 80 ALA A CA 1
ATOM 585 C C . ALA A 1 80 ? 4.911 0.569 -4.771 1.00 98.31 80 ALA A C 1
ATOM 587 O O . ALA A 1 80 ? 6.117 0.341 -4.830 1.00 98.31 80 ALA A O 1
ATOM 588 N N . ASP A 1 81 ? 4.041 -0.292 -4.243 1.00 97.31 81 ASP A N 1
ATOM 589 C CA . ASP A 1 81 ? 4.409 -1.626 -3.776 1.00 97.31 81 ASP A CA 1
ATOM 590 C C . ASP A 1 81 ? 4.913 -2.502 -4.932 1.00 97.31 81 ASP A C 1
ATOM 592 O O . ASP A 1 81 ? 5.986 -3.092 -4.833 1.00 97.31 81 ASP A O 1
ATOM 596 N N . LEU A 1 82 ? 4.214 -2.508 -6.069 1.00 97.44 82 LEU A N 1
ATOM 597 C CA . LEU A 1 82 ? 4.618 -3.253 -7.261 1.00 97.44 82 LEU A CA 1
ATOM 598 C C . LEU A 1 82 ? 5.989 -2.800 -7.794 1.00 97.44 82 LEU A C 1
ATOM 600 O O . LEU A 1 82 ? 6.867 -3.629 -8.032 1.00 97.44 82 LEU A O 1
ATOM 604 N N . ALA A 1 83 ? 6.224 -1.489 -7.893 1.00 97.06 83 ALA A N 1
ATOM 605 C CA . ALA A 1 83 ? 7.503 -0.922 -8.327 1.00 97.06 83 ALA A CA 1
ATOM 606 C C . ALA A 1 83 ? 8.692 -1.339 -7.440 1.00 97.06 83 ALA A C 1
ATOM 608 O O . ALA A 1 83 ? 9.837 -1.317 -7.882 1.00 97.06 83 ALA A O 1
ATOM 609 N N . ARG A 1 84 ? 8.444 -1.718 -6.179 1.00 95.00 84 ARG A N 1
ATOM 610 C CA . ARG A 1 84 ? 9.480 -2.201 -5.253 1.00 95.00 84 ARG A CA 1
ATOM 611 C C . ARG A 1 84 ? 9.788 -3.690 -5.390 1.00 95.00 84 ARG A C 1
ATOM 613 O O . ARG A 1 84 ? 10.825 -4.109 -4.879 1.00 95.00 84 ARG A O 1
ATOM 620 N N . HIS A 1 85 ? 8.919 -4.457 -6.045 1.00 93.75 85 HIS A N 1
ATOM 621 C CA . HIS A 1 85 ? 9.019 -5.915 -6.138 1.00 93.75 85 HIS A CA 1
ATOM 622 C C . HIS A 1 85 ? 9.234 -6.432 -7.570 1.00 93.75 85 HIS A C 1
ATOM 624 O O . HIS A 1 85 ? 9.557 -7.605 -7.739 1.00 93.75 85 HIS A O 1
ATOM 630 N N . ILE A 1 86 ? 9.111 -5.582 -8.596 1.00 92.88 86 ILE A N 1
ATOM 631 C CA . ILE A 1 86 ? 9.470 -5.930 -9.978 1.00 92.88 86 ILE A CA 1
ATOM 632 C C . ILE A 1 86 ? 10.995 -5.937 -10.160 1.00 92.88 86 ILE A C 1
ATOM 634 O O . ILE A 1 86 ? 11.690 -5.025 -9.714 1.00 92.88 86 ILE A O 1
ATOM 638 N N . GLY A 1 87 ? 11.504 -6.959 -10.858 1.00 91.19 87 GLY A N 1
ATOM 639 C CA . GLY A 1 87 ? 12.926 -7.087 -11.197 1.00 91.19 87 GLY A CA 1
ATOM 640 C C . GLY A 1 87 ? 13.376 -6.247 -12.399 1.00 91.19 87 GLY A C 1
ATOM 641 O O . GLY A 1 87 ? 14.531 -5.825 -12.448 1.00 91.19 87 GLY A O 1
ATOM 642 N N . ASP A 1 88 ? 12.482 -5.968 -13.354 1.00 92.50 88 ASP A N 1
ATOM 643 C CA . ASP A 1 88 ? 12.763 -5.060 -14.470 1.00 92.50 88 ASP A CA 1
ATOM 644 C C . ASP A 1 88 ? 12.857 -3.613 -13.968 1.00 92.50 88 ASP A C 1
ATOM 646 O O . ASP A 1 88 ? 11.867 -2.988 -13.577 1.00 92.50 88 ASP A O 1
ATOM 650 N N . LYS A 1 89 ? 14.075 -3.069 -13.999 1.00 94.19 89 LYS A N 1
ATOM 651 C CA . LYS A 1 89 ? 14.377 -1.730 -13.495 1.00 94.19 89 LYS A CA 1
ATOM 652 C C . LYS A 1 89 ? 13.656 -0.624 -14.269 1.00 94.19 89 LYS A C 1
ATOM 654 O O . LYS A 1 89 ? 13.198 0.332 -13.650 1.00 94.19 89 LYS A O 1
ATOM 659 N N . THR A 1 90 ? 13.537 -0.737 -15.589 1.00 94.12 90 THR A N 1
ATOM 660 C CA . THR A 1 90 ? 12.892 0.290 -16.420 1.00 94.12 90 THR A CA 1
ATOM 661 C C . THR A 1 90 ? 11.391 0.329 -16.157 1.00 94.12 90 THR A C 1
ATOM 663 O O . THR A 1 90 ? 10.809 1.406 -16.003 1.00 94.12 90 THR A O 1
ATOM 666 N N . VAL A 1 91 ? 10.761 -0.841 -16.032 1.00 93.88 91 VAL A N 1
ATOM 667 C CA . VAL A 1 91 ? 9.348 -0.944 -15.646 1.00 93.88 91 VAL A CA 1
ATOM 668 C C . VAL A 1 91 ? 9.139 -0.419 -14.221 1.00 93.88 91 VAL A C 1
ATOM 670 O O . VAL A 1 91 ? 8.236 0.390 -13.996 1.00 93.88 91 VAL A O 1
ATOM 673 N N . ALA A 1 92 ? 10.002 -0.801 -13.276 1.00 96.06 92 ALA A N 1
ATOM 674 C CA . ALA A 1 92 ? 9.936 -0.346 -11.889 1.00 96.06 92 ALA A CA 1
ATOM 675 C C . ALA A 1 92 ? 10.053 1.184 -11.757 1.00 96.06 92 ALA A C 1
ATOM 677 O O . ALA A 1 92 ? 9.249 1.803 -11.058 1.00 96.06 92 ALA A O 1
ATOM 678 N N . GLU A 1 93 ? 11.006 1.814 -12.450 1.00 96.19 93 GLU A N 1
ATOM 679 C CA . GLU A 1 93 ? 11.191 3.272 -12.442 1.00 96.19 93 GLU A CA 1
ATOM 680 C C . GLU A 1 93 ? 9.965 4.006 -12.999 1.00 96.19 93 GLU A C 1
ATOM 682 O O . GLU A 1 93 ? 9.499 4.983 -12.407 1.00 96.19 93 GLU A O 1
ATOM 687 N N . ARG A 1 94 ? 9.390 3.501 -14.095 1.00 96.31 94 ARG A N 1
ATOM 688 C CA . ARG A 1 94 ? 8.196 4.074 -14.725 1.00 96.31 94 ARG A CA 1
ATOM 689 C C . ARG A 1 94 ? 6.967 4.003 -13.816 1.00 96.31 94 ARG A C 1
ATOM 691 O O . ARG A 1 94 ? 6.311 5.024 -13.603 1.00 96.31 94 ARG A O 1
ATOM 698 N N . ILE A 1 95 ? 6.673 2.829 -13.251 1.00 97.62 95 ILE A N 1
ATOM 699 C CA . ILE A 1 95 ? 5.550 2.643 -12.315 1.00 97.62 95 ILE A CA 1
ATOM 700 C C . ILE A 1 95 ? 5.776 3.490 -11.058 1.00 97.62 95 ILE A C 1
ATOM 702 O O . ILE A 1 95 ? 4.859 4.167 -10.590 1.00 97.62 95 ILE A O 1
ATOM 706 N N . GLY A 1 96 ? 7.004 3.499 -10.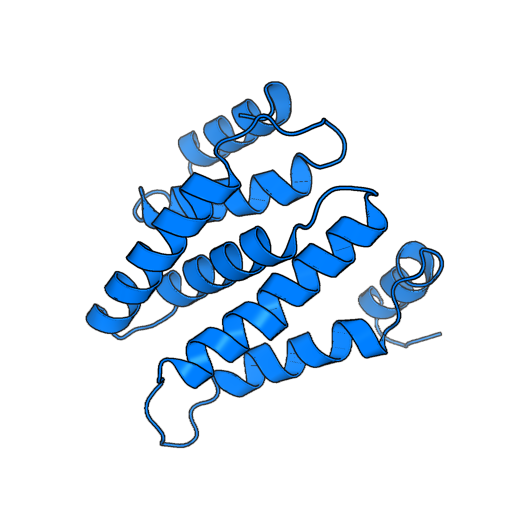532 1.00 98.06 96 GLY A N 1
ATOM 707 C CA . GLY A 1 96 ? 7.382 4.275 -9.357 1.00 98.06 96 GLY A CA 1
ATOM 708 C C . GLY A 1 96 ? 7.176 5.778 -9.549 1.00 98.06 96 GLY A C 1
ATOM 709 O O . GLY A 1 96 ? 6.619 6.430 -8.668 1.00 98.06 96 GLY A O 1
ATOM 710 N N . ALA A 1 97 ? 7.550 6.334 -10.705 1.00 97.88 97 ALA A N 1
ATOM 711 C CA . ALA A 1 97 ? 7.338 7.749 -11.012 1.00 97.88 97 ALA A CA 1
ATOM 712 C C . ALA A 1 97 ? 5.843 8.118 -11.060 1.00 97.88 97 ALA A C 1
ATOM 714 O O . ALA A 1 97 ? 5.434 9.125 -10.477 1.00 97.88 97 ALA A O 1
ATOM 715 N N . GLN A 1 98 ? 5.017 7.279 -11.695 1.00 97.56 98 GLN A N 1
ATOM 716 C CA . GLN A 1 98 ? 3.563 7.471 -11.746 1.00 97.56 98 GLN A CA 1
ATOM 717 C C . GLN A 1 98 ? 2.933 7.394 -10.348 1.00 97.56 98 GLN A C 1
ATOM 719 O O . GLN A 1 98 ? 2.174 8.283 -9.951 1.00 97.56 98 GLN A O 1
ATOM 724 N N . ALA A 1 99 ? 3.295 6.367 -9.575 1.00 98.50 99 ALA A N 1
ATOM 725 C CA . ALA A 1 99 ? 2.824 6.179 -8.210 1.00 98.50 99 ALA A CA 1
ATOM 726 C C . ALA A 1 99 ? 3.219 7.356 -7.311 1.00 98.50 99 ALA A C 1
ATOM 728 O O . ALA A 1 99 ? 2.396 7.847 -6.542 1.00 98.50 99 ALA A O 1
ATOM 729 N N . LEU A 1 100 ? 4.455 7.849 -7.429 1.00 98.50 100 LEU A N 1
ATOM 730 C CA . LEU A 1 100 ? 4.948 8.972 -6.639 1.00 98.50 100 LEU A CA 1
ATOM 731 C C . LEU A 1 100 ? 4.126 10.244 -6.880 1.00 98.50 100 LEU A C 1
ATOM 733 O O . LEU A 1 100 ? 3.712 10.881 -5.911 1.00 98.50 100 LEU A O 1
ATOM 737 N N . GLY A 1 101 ? 3.834 10.570 -8.143 1.00 98.12 101 GLY A N 1
ATOM 738 C CA . GLY A 1 101 ? 2.978 11.707 -8.490 1.00 98.12 101 GLY A CA 1
ATOM 739 C C . GLY A 1 101 ? 1.576 11.582 -7.890 1.00 98.12 101 GLY A C 1
ATOM 740 O O . GLY A 1 101 ? 1.097 12.504 -7.228 1.00 98.12 101 GLY A O 1
ATOM 741 N N . ALA A 1 102 ? 0.947 10.412 -8.031 1.00 97.94 102 ALA A N 1
ATOM 742 C CA . ALA A 1 102 ? -0.383 10.159 -7.479 1.00 97.94 102 ALA A CA 1
ATOM 743 C C . ALA A 1 102 ? -0.405 10.191 -5.937 1.00 97.94 102 ALA A C 1
ATOM 745 O O . ALA A 1 102 ? -1.336 10.737 -5.341 1.00 97.94 102 ALA A O 1
ATOM 746 N N . LEU A 1 103 ? 0.635 9.672 -5.274 1.00 98.31 103 LEU A N 1
ATOM 747 C CA . LEU A 1 103 ? 0.795 9.744 -3.819 1.00 98.31 103 LEU A CA 1
ATOM 748 C C . LEU A 1 103 ? 0.986 11.187 -3.342 1.00 98.31 103 LEU A C 1
ATOM 750 O O . LEU A 1 103 ? 0.440 11.560 -2.305 1.00 98.31 103 LEU A O 1
ATOM 754 N N . ASP A 1 104 ? 1.735 12.010 -4.075 1.00 97.56 104 ASP A N 1
ATOM 755 C CA . ASP A 1 104 ? 1.918 13.421 -3.734 1.00 97.56 104 ASP A CA 1
ATOM 756 C C . ASP A 1 104 ? 0.618 14.216 -3.845 1.00 97.56 104 ASP A C 1
ATOM 758 O O . ASP A 1 104 ? 0.272 14.949 -2.912 1.00 97.56 104 ASP A O 1
ATOM 762 N N . THR A 1 105 ? -0.160 14.001 -4.906 1.00 96.12 105 THR A N 1
ATOM 763 C CA . THR A 1 105 ? -1.505 14.574 -5.030 1.00 96.12 105 THR A CA 1
ATOM 764 C C . THR A 1 105 ? -2.418 14.075 -3.910 1.00 96.12 105 THR A C 1
ATOM 766 O O . THR A 1 105 ? -3.037 14.878 -3.205 1.00 96.12 105 THR A O 1
ATOM 769 N N . GLY A 1 106 ? -2.454 12.760 -3.686 1.00 94.19 106 GLY A N 1
ATOM 770 C CA . GLY A 1 106 ? -3.294 12.121 -2.678 1.00 94.19 106 GLY A CA 1
ATOM 771 C C . GLY A 1 106 ? -2.936 12.507 -1.242 1.00 94.19 106 GLY A C 1
ATOM 772 O O . GLY A 1 106 ? -3.791 12.456 -0.368 1.00 94.19 106 GLY A O 1
ATOM 773 N N . LEU A 1 107 ? -1.706 12.929 -0.954 1.00 95.44 107 LEU A N 1
ATOM 774 C CA . LEU A 1 107 ? -1.256 13.310 0.393 1.00 95.44 107 LEU A CA 1
ATOM 775 C C . LEU A 1 107 ? -1.059 14.825 0.557 1.00 95.44 107 LEU A C 1
ATOM 777 O O . LEU A 1 107 ? -0.454 15.262 1.537 1.00 95.44 107 LEU A O 1
ATOM 781 N N . SER A 1 108 ? -1.563 15.626 -0.383 1.00 93.56 108 SER A N 1
ATOM 782 C CA . SER A 1 108 ? -1.431 17.090 -0.374 1.00 93.56 108 SER A CA 1
ATOM 783 C C . SER A 1 108 ? -2.214 17.773 0.756 1.00 93.56 108 SER A C 1
ATOM 785 O O . SER A 1 108 ? -1.816 18.835 1.241 1.00 93.56 108 SER A O 1
ATOM 787 N N . SER A 1 109 ? -3.312 17.165 1.211 1.00 88.12 109 SER A N 1
ATOM 788 C CA . SER A 1 109 ? -4.200 17.724 2.230 1.00 88.12 109 SER A CA 1
ATOM 789 C C . SER A 1 109 ? -4.028 17.064 3.600 1.00 88.12 109 SER A C 1
ATOM 791 O O . SER A 1 109 ? -3.669 15.892 3.739 1.00 88.12 109 SER A O 1
ATOM 793 N N . LYS A 1 110 ? -4.305 17.843 4.653 1.00 89.94 110 LYS A N 1
ATOM 794 C CA . LYS A 1 110 ? -4.254 17.366 6.038 1.00 89.94 110 LYS A CA 1
ATOM 795 C C . LYS A 1 110 ? -5.329 16.304 6.277 1.00 89.94 110 LYS A C 1
ATOM 797 O O . LYS A 1 110 ? -6.499 16.516 5.969 1.00 89.94 110 LYS A O 1
ATOM 802 N N . ARG A 1 111 ? -4.947 15.199 6.921 1.00 90.81 111 ARG A N 1
ATOM 803 C CA . ARG A 1 111 ? -5.843 14.073 7.212 1.00 90.81 111 ARG A CA 1
ATOM 804 C C . ARG A 1 111 ? -6.485 14.161 8.599 1.00 90.81 111 ARG A C 1
ATOM 806 O O . ARG A 1 111 ? -5.832 14.481 9.605 1.00 90.81 111 ARG A O 1
ATOM 813 N N . VAL A 1 112 ? -7.786 13.873 8.643 1.00 91.00 112 VAL A N 1
ATOM 814 C CA . VAL A 1 112 ? -8.574 13.800 9.882 1.00 91.00 112 VAL A CA 1
ATOM 815 C C . VAL A 1 112 ? -8.151 12.588 10.705 1.00 91.00 112 VAL A C 1
ATOM 817 O O . VAL A 1 112 ? -7.703 11.587 10.158 1.00 91.00 112 VAL A O 1
ATOM 820 N N . ARG A 1 113 ? -8.270 12.672 12.036 1.00 89.19 113 ARG A N 1
ATOM 821 C CA . ARG A 1 113 ? -7.689 11.684 12.963 1.00 89.19 113 ARG A CA 1
ATOM 822 C C . ARG A 1 113 ? -8.102 10.239 12.654 1.00 89.19 113 ARG A C 1
ATOM 824 O O . ARG A 1 113 ? -7.234 9.374 12.668 1.00 89.19 113 ARG A O 1
ATOM 831 N N . GLY A 1 114 ? -9.378 10.009 12.334 1.00 88.94 114 GLY A N 1
ATOM 832 C CA . GLY A 1 114 ? -9.923 8.675 12.053 1.00 88.94 114 GLY A CA 1
ATOM 833 C C . GLY A 1 114 ? -9.332 7.988 10.818 1.00 88.94 114 GLY A C 1
ATOM 834 O O . GLY A 1 114 ? -9.353 6.769 10.738 1.00 88.94 114 GLY A O 1
ATOM 835 N N . THR A 1 115 ? -8.734 8.741 9.890 1.00 91.31 115 THR A N 1
ATOM 836 C CA . THR A 1 115 ? -8.224 8.201 8.621 1.00 91.31 115 THR A CA 1
ATOM 837 C C . THR A 1 115 ? -6.702 8.228 8.504 1.00 91.31 115 THR A C 1
ATOM 839 O O . THR A 1 115 ? -6.146 7.793 7.497 1.00 91.31 115 THR A O 1
ATOM 842 N N . ARG A 1 116 ? -6.002 8.674 9.559 1.00 92.31 116 ARG A N 1
ATOM 843 C CA . ARG A 1 116 ? -4.531 8.777 9.578 1.00 92.31 116 ARG A CA 1
ATOM 844 C C . ARG A 1 116 ? -3.820 7.438 9.434 1.00 92.31 116 ARG A C 1
ATOM 846 O O . ARG A 1 116 ? -2.714 7.406 8.906 1.00 92.31 116 ARG A O 1
ATOM 853 N N . GLY A 1 117 ? -4.435 6.350 9.900 1.00 91.62 117 GLY A N 1
ATOM 854 C CA . GLY A 1 117 ? -3.895 5.004 9.701 1.00 91.62 117 GLY A CA 1
ATOM 855 C C . GLY A 1 117 ? -3.818 4.654 8.215 1.00 91.62 117 GLY A C 1
ATOM 856 O O . GLY A 1 117 ? -2.760 4.269 7.724 1.00 91.62 117 GLY A O 1
ATOM 857 N N . LEU A 1 118 ? -4.913 4.893 7.487 1.00 93.31 118 LEU A N 1
ATOM 858 C CA . LEU A 1 118 ? -5.007 4.611 6.056 1.00 93.31 118 LEU A CA 1
ATOM 859 C C . LEU A 1 118 ? -4.095 5.528 5.230 1.00 93.31 118 LEU A C 1
ATOM 861 O O . LEU A 1 118 ? -3.324 5.051 4.401 1.00 93.31 118 LEU A O 1
ATOM 865 N N . SER A 1 119 ? -4.089 6.836 5.501 1.00 95.06 119 SER A N 1
ATOM 866 C CA . SER A 1 119 ? -3.152 7.746 4.827 1.00 95.06 119 SER A CA 1
ATOM 867 C C . SER A 1 119 ? -1.689 7.489 5.196 1.00 95.06 119 SER A C 1
ATOM 869 O O . SER A 1 119 ? -0.802 7.740 4.381 1.00 95.06 119 SER A O 1
ATOM 871 N N . GLY A 1 120 ? -1.426 6.940 6.384 1.00 96.25 120 GLY A N 1
ATOM 872 C CA . GLY A 1 120 ? -0.102 6.494 6.810 1.00 96.25 120 GLY A CA 1
ATOM 873 C C . GLY A 1 120 ? 0.488 5.416 5.897 1.00 96.25 120 GLY A C 1
ATOM 874 O O . GLY A 1 120 ? 1.685 5.462 5.616 1.00 96.25 120 GLY A O 1
ATOM 875 N N . LEU A 1 121 ? -0.337 4.511 5.355 1.00 96.44 121 LEU A N 1
ATOM 876 C CA . LEU A 1 121 ? 0.106 3.533 4.351 1.00 96.44 121 LEU A CA 1
ATOM 877 C C . LEU A 1 121 ? 0.596 4.225 3.073 1.00 96.44 121 LEU A C 1
ATOM 879 O O . LEU A 1 121 ? 1.663 3.890 2.560 1.00 96.44 121 LEU A O 1
ATOM 883 N N . GLY A 1 122 ? -0.125 5.251 2.611 1.00 97.19 122 GLY A N 1
ATOM 884 C CA . GLY A 1 122 ? 0.308 6.091 1.492 1.00 97.19 122 GLY A CA 1
ATOM 885 C C . GLY A 1 122 ? 1.619 6.830 1.783 1.00 97.19 122 GLY A C 1
ATOM 886 O O . GLY A 1 122 ? 2.507 6.883 0.933 1.00 97.19 122 GLY A O 1
ATOM 887 N N . VAL A 1 123 ? 1.791 7.357 3.002 1.00 97.50 123 VAL A N 1
ATOM 888 C CA . VAL A 1 123 ? 3.048 8.006 3.421 1.00 97.50 123 VAL A CA 1
ATOM 889 C C . VAL A 1 123 ? 4.219 7.026 3.369 1.00 97.50 123 VAL A C 1
ATOM 891 O O . VAL A 1 123 ? 5.276 7.380 2.850 1.00 97.50 123 VAL A O 1
ATOM 894 N N . LEU A 1 124 ? 4.044 5.795 3.856 1.00 96.69 124 LEU A N 1
ATOM 895 C CA . LEU A 1 124 ? 5.090 4.770 3.815 1.00 96.69 124 LEU A CA 1
ATOM 896 C C . LEU A 1 124 ? 5.421 4.326 2.387 1.00 96.69 124 LEU A C 1
ATOM 898 O O . LEU A 1 124 ? 6.598 4.131 2.074 1.00 96.69 124 LEU A O 1
ATOM 902 N N . ALA A 1 125 ? 4.418 4.190 1.518 1.00 97.44 125 ALA A N 1
ATOM 903 C CA . ALA A 1 125 ? 4.635 3.919 0.100 1.00 97.44 125 ALA A CA 1
ATOM 904 C C . ALA A 1 125 ? 5.469 5.035 -0.547 1.00 97.44 125 ALA A C 1
ATOM 906 O O . ALA A 1 125 ? 6.497 4.760 -1.163 1.00 97.44 125 ALA A O 1
ATOM 907 N N . ARG A 1 126 ? 5.110 6.300 -0.296 1.00 97.56 126 ARG A N 1
ATOM 908 C CA . ARG A 1 126 ? 5.846 7.461 -0.812 1.00 97.56 126 ARG A CA 1
ATOM 909 C C . ARG A 1 126 ? 7.291 7.503 -0.319 1.00 97.56 126 ARG A C 1
ATOM 911 O O . ARG A 1 126 ? 8.200 7.728 -1.113 1.00 97.56 126 ARG A O 1
ATOM 918 N N . GLU A 1 127 ? 7.513 7.274 0.975 1.00 96.38 127 GLU A N 1
ATOM 919 C CA . GLU A 1 127 ? 8.865 7.204 1.547 1.00 96.38 127 GLU A CA 1
ATOM 920 C C . GLU A 1 127 ? 9.692 6.080 0.915 1.00 96.38 127 GLU A C 1
ATOM 922 O O . GLU A 1 127 ? 10.879 6.268 0.677 1.00 96.38 127 GLU A O 1
ATOM 927 N N . SER A 1 128 ? 9.074 4.940 0.593 1.00 94.81 128 SER A N 1
ATOM 928 C CA . SER A 1 128 ? 9.769 3.806 -0.038 1.00 94.81 128 SER A CA 1
ATOM 929 C C . SER A 1 128 ? 10.235 4.104 -1.459 1.00 94.81 128 SER A C 1
ATOM 931 O O . SER A 1 128 ? 11.243 3.551 -1.886 1.00 94.81 128 SER A O 1
ATOM 933 N N . LEU A 1 129 ? 9.518 4.968 -2.181 1.00 96.50 129 LEU A N 1
ATOM 934 C CA . LEU A 1 129 ? 9.912 5.410 -3.518 1.00 96.50 129 LEU A CA 1
ATOM 935 C C . LEU A 1 129 ? 10.974 6.516 -3.466 1.00 96.50 129 LEU A C 1
ATOM 937 O O . LEU A 1 129 ? 11.917 6.494 -4.248 1.00 96.50 129 LEU A O 1
ATOM 941 N N . ARG A 1 130 ? 10.847 7.473 -2.537 1.00 96.12 130 ARG A N 1
ATOM 942 C CA . ARG A 1 130 ? 11.799 8.593 -2.399 1.00 96.12 130 ARG A CA 1
ATOM 943 C C . ARG A 1 130 ? 13.133 8.185 -1.782 1.00 96.12 130 ARG A C 1
ATOM 945 O O . ARG A 1 130 ? 14.161 8.779 -2.093 1.00 96.12 130 ARG A O 1
ATOM 952 N N . HIS A 1 131 ? 13.098 7.218 -0.873 1.00 95.19 131 HIS A N 1
ATOM 953 C CA . HIS A 1 131 ? 14.240 6.790 -0.073 1.00 95.19 131 HIS A CA 1
ATOM 954 C C . HIS A 1 131 ? 14.303 5.257 -0.035 1.00 95.19 131 HIS A C 1
ATOM 956 O O . HIS A 1 131 ? 14.004 4.648 0.999 1.00 95.19 131 HIS A O 1
ATOM 962 N N . PRO A 1 132 ? 14.638 4.612 -1.168 1.00 91.25 132 PRO A N 1
ATOM 963 C CA . PRO A 1 132 ? 14.629 3.152 -1.289 1.00 91.25 132 PRO A CA 1
ATOM 964 C C . PRO A 1 132 ? 15.657 2.457 -0.379 1.00 91.25 132 PRO A C 1
ATOM 966 O O . PRO A 1 132 ? 15.506 1.277 -0.073 1.00 91.25 132 PRO A O 1
ATOM 969 N N . ASP A 1 133 ? 16.671 3.189 0.078 1.00 92.38 133 ASP A N 1
ATOM 970 C CA . ASP A 1 133 ? 17.688 2.792 1.056 1.00 92.38 133 ASP A CA 1
ATOM 971 C C . ASP A 1 133 ? 17.142 2.696 2.492 1.00 92.38 133 ASP A C 1
ATOM 973 O O . ASP A 1 133 ? 17.665 1.953 3.326 1.00 92.38 133 ASP A O 1
ATOM 977 N N . ARG A 1 134 ? 16.044 3.397 2.796 1.00 93.44 134 ARG A N 1
ATOM 978 C CA . ARG A 1 134 ? 15.386 3.324 4.104 1.00 93.44 134 ARG A CA 1
ATOM 979 C C . ARG A 1 134 ? 14.478 2.098 4.145 1.00 93.44 134 ARG A C 1
ATOM 981 O O . ARG A 1 134 ? 13.292 2.168 3.819 1.00 93.44 134 ARG A O 1
ATOM 988 N N . LEU A 1 135 ? 15.027 0.968 4.573 1.00 88.56 135 LEU A N 1
ATOM 989 C CA . LEU A 1 135 ? 14.289 -0.289 4.732 1.00 88.56 135 LEU A CA 1
ATOM 990 C C . LEU A 1 135 ? 13.217 -0.213 5.846 1.00 88.56 135 LEU A C 1
ATOM 992 O O . LEU A 1 135 ? 13.258 0.688 6.695 1.00 88.56 135 LEU A O 1
ATOM 996 N N . PRO A 1 136 ? 12.238 -1.141 5.881 1.00 85.38 136 PRO A N 1
ATOM 997 C CA . PRO A 1 136 ? 11.329 -1.280 7.018 1.00 85.38 136 PRO A CA 1
ATOM 998 C C . PRO A 1 136 ? 12.092 -1.344 8.351 1.00 85.38 136 PRO A C 1
ATOM 1000 O O . PRO A 1 136 ? 13.092 -2.043 8.467 1.00 85.38 136 PRO A O 1
ATOM 1003 N N . GLY A 1 137 ? 11.639 -0.577 9.347 1.00 88.06 137 GLY A N 1
ATOM 1004 C CA . GLY A 1 137 ? 12.332 -0.424 10.635 1.00 88.06 137 GLY A CA 1
ATOM 1005 C C . GLY A 1 137 ? 13.323 0.747 10.708 1.00 88.06 137 GLY A C 1
ATOM 1006 O O . GLY A 1 137 ? 13.760 1.094 11.801 1.00 88.06 137 GLY A O 1
ATOM 1007 N N . HIS A 1 138 ? 13.632 1.421 9.594 1.00 94.44 138 HIS A N 1
ATOM 1008 C CA . HIS A 1 138 ? 14.520 2.587 9.607 1.00 94.44 138 HIS A CA 1
ATOM 1009 C C . HIS A 1 138 ? 13.948 3.740 10.470 1.00 94.44 138 HIS A C 1
ATOM 1011 O O . HIS A 1 138 ? 12.786 4.127 10.280 1.00 94.44 138 HIS A O 1
ATOM 1017 N N . PRO A 1 139 ? 14.745 4.374 11.356 1.00 95.00 139 PRO A N 1
ATOM 1018 C CA . PRO A 1 139 ? 14.248 5.352 12.331 1.00 95.00 139 PRO A CA 1
ATOM 1019 C C . PRO A 1 139 ? 13.587 6.570 11.681 1.00 95.00 139 PRO A C 1
ATOM 1021 O O . PRO A 1 139 ? 12.545 7.024 12.143 1.00 95.00 139 PRO A O 1
ATOM 1024 N N . LEU A 1 140 ? 14.117 7.062 10.555 1.00 95.38 140 LEU A N 1
ATOM 1025 C CA . LEU A 1 140 ? 13.497 8.182 9.833 1.00 95.38 140 LEU A CA 1
ATOM 1026 C C . LEU A 1 140 ? 12.114 7.840 9.255 1.00 95.38 140 LEU A C 1
ATOM 1028 O O . LEU A 1 140 ? 11.261 8.719 9.171 1.00 95.38 140 LEU A O 1
ATOM 1032 N N . ARG A 1 141 ? 11.850 6.571 8.911 1.00 94.00 141 ARG A N 1
ATOM 1033 C CA . ARG A 1 141 ? 10.516 6.140 8.458 1.00 94.00 141 ARG A CA 1
ATOM 1034 C C . ARG A 1 141 ? 9.537 6.101 9.618 1.00 94.00 141 ARG A C 1
ATOM 1036 O O . ARG A 1 141 ? 8.415 6.582 9.483 1.00 94.00 141 ARG A O 1
ATOM 1043 N N . ALA A 1 142 ? 9.982 5.581 10.761 1.00 93.25 142 ALA A N 1
ATOM 1044 C CA . ALA A 1 142 ? 9.199 5.595 11.990 1.00 93.25 142 ALA A CA 1
ATOM 1045 C C . ALA A 1 142 ? 8.887 7.035 12.427 1.00 93.25 142 ALA A C 1
ATOM 1047 O O . ALA A 1 142 ? 7.733 7.353 12.701 1.00 93.25 142 ALA A O 1
ATOM 1048 N N . ALA A 1 143 ? 9.878 7.931 12.391 1.00 95.38 143 ALA A N 1
ATOM 1049 C CA . ALA A 1 143 ? 9.702 9.348 12.693 1.00 95.38 143 ALA A CA 1
ATOM 1050 C C . ALA A 1 143 ? 8.722 10.024 11.722 1.00 95.38 143 ALA A C 1
ATOM 1052 O O . ALA A 1 143 ? 7.828 10.747 12.160 1.00 95.38 143 ALA A O 1
ATOM 1053 N N . ARG A 1 144 ? 8.827 9.751 10.412 1.00 95.50 144 ARG A N 1
ATOM 1054 C CA . ARG A 1 144 ? 7.901 10.303 9.412 1.00 95.50 144 ARG A CA 1
ATOM 1055 C C . ARG A 1 144 ? 6.464 9.842 9.642 1.00 95.50 144 ARG A C 1
ATOM 1057 O O . ARG A 1 144 ? 5.549 10.663 9.546 1.00 95.50 144 ARG A O 1
ATOM 1064 N N . LEU A 1 145 ? 6.270 8.561 9.957 1.00 94.88 145 LEU A N 1
ATOM 1065 C CA . LEU A 1 145 ? 4.959 7.994 10.262 1.00 94.88 145 LEU A CA 1
ATOM 1066 C C . LEU A 1 145 ? 4.398 8.540 11.582 1.00 94.88 145 LEU A C 1
ATOM 1068 O O . LEU A 1 145 ? 3.228 8.908 11.633 1.00 94.88 145 LEU A O 1
ATOM 1072 N N . ALA A 1 146 ? 5.224 8.664 12.624 1.00 95.31 146 ALA A N 1
ATOM 1073 C CA . ALA A 1 146 ? 4.830 9.257 13.901 1.00 95.31 146 ALA A CA 1
ATOM 1074 C C . ALA A 1 146 ? 4.415 10.726 13.729 1.00 95.31 146 ALA A C 1
ATOM 1076 O O . ALA A 1 146 ? 3.350 11.134 14.194 1.00 95.31 146 ALA A O 1
ATOM 1077 N N . TRP A 1 147 ? 5.200 11.504 12.977 1.00 96.31 147 TRP A N 1
ATOM 1078 C CA . TRP A 1 147 ? 4.860 12.880 12.623 1.00 96.31 147 TRP A CA 1
ATOM 1079 C C . TRP A 1 147 ? 3.527 12.966 11.873 1.00 96.31 147 TRP A C 1
ATOM 1081 O O . TRP A 1 147 ? 2.692 13.819 12.187 1.00 96.31 147 TRP A O 1
ATOM 1091 N N . HIS A 1 148 ? 3.288 12.055 10.924 1.00 96.12 148 HIS A N 1
ATOM 1092 C CA . HIS A 1 148 ? 2.013 11.973 10.216 1.00 96.1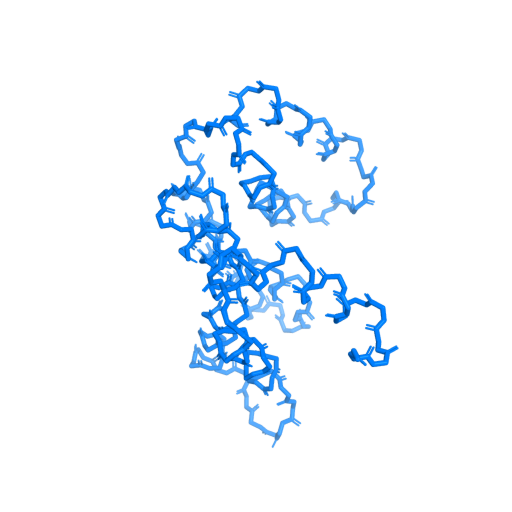2 148 HIS A CA 1
ATOM 1093 C C . HIS A 1 148 ? 0.852 11.621 11.154 1.00 96.12 148 HIS A C 1
ATOM 1095 O O . HIS A 1 148 ? -0.199 12.260 11.111 1.00 96.12 148 HIS A O 1
ATOM 1101 N N . GLY A 1 149 ? 1.046 10.659 12.055 1.00 93.94 149 GLY A N 1
ATOM 1102 C CA . GLY A 1 149 ? 0.055 10.274 13.057 1.00 93.94 149 GLY A CA 1
ATOM 1103 C C . GLY A 1 149 ? -0.341 11.434 13.973 1.00 93.94 149 GLY A C 1
ATOM 1104 O O . GLY A 1 149 ? -1.523 11.592 14.288 1.00 93.94 149 GLY A O 1
ATOM 1105 N N . LEU A 1 150 ? 0.614 12.295 14.338 1.00 94.56 150 LEU A N 1
ATOM 1106 C CA . LEU A 1 150 ? 0.391 13.474 15.182 1.00 94.56 150 LEU A CA 1
ATOM 1107 C C . LEU A 1 150 ? -0.266 14.633 14.416 1.00 94.56 150 LEU A C 1
ATOM 1109 O O . LEU A 1 150 ? -1.278 15.186 14.861 1.00 94.56 150 LEU A O 1
ATOM 1113 N N . THR A 1 151 ? 0.265 14.984 13.244 1.00 93.62 151 THR A N 1
ATOM 1114 C CA . THR A 1 151 ? -0.104 16.218 12.526 1.00 93.62 151 THR A CA 1
ATOM 1115 C C . THR A 1 151 ? -1.153 16.016 11.433 1.00 93.62 151 THR A C 1
ATOM 1117 O O . THR A 1 151 ? -1.877 16.953 11.086 1.00 93.62 151 THR A O 1
ATOM 1120 N N . GLY A 1 152 ? -1.270 14.798 10.904 1.00 90.25 152 GLY A N 1
ATOM 1121 C CA . GLY A 1 152 ? -2.031 14.478 9.699 1.00 90.25 152 GLY A CA 1
ATOM 1122 C C . GLY A 1 152 ? -1.367 14.960 8.405 1.00 90.25 152 GLY A C 1
ATOM 1123 O O . GLY A 1 152 ? -2.076 15.078 7.408 1.00 90.25 152 GLY A O 1
ATOM 1124 N N . ARG A 1 153 ? -0.064 15.288 8.421 1.00 87.56 153 ARG A N 1
ATOM 1125 C CA . ARG A 1 153 ? 0.716 15.802 7.276 1.00 87.56 153 ARG A CA 1
ATOM 1126 C C . ARG A 1 153 ? 1.886 14.896 6.907 1.00 87.56 153 ARG A C 1
ATOM 1128 O O . ARG A 1 153 ? 2.369 14.140 7.773 1.00 87.56 153 ARG A O 1
#

Organism: NCBI:txid172044

Secondary structure (DSSP, 8-state):
--SSHHHHHHHHHTGGGT--HHHHTHHHHHHHTTS-SSS---HHHHHHHIIIIIIHHHHHHHHHH--S--HHHHHHHHHHHHHHH-S-HHHHHHHHHHHHHHHHHHTSSPPPGGGHHHHHHHHHHHHHHH-TTS-TT-HHHHHHHHHHHHH--

pLDDT: mean 93.24, std 5.05, range [66.81, 98.69]